Protein AF-A0A0W7TKS5-F1 (afdb_monomer)

Sequence (125 aa):
MAGDAAAEKMRYRLSGIGDRVFGKKKVEKTQEEYSKDQAAYIEGMRRKYPTLVRVLIDERNAHMAEVIKRTADTHERTVAVVGDGHVDGLVRLIGGDIRTVRLADLTDPQRLAAVKSSFWEGNGE

Secondary structure (DSSP, 8-state):
--HHHHHHHHHHHHHT-TTTSS-HHHHHHHHHHHHH-HHHHHHHHHHH-HHHHIIIIIIHHHHHHHHHHHHHHH-SS------GGGHHHHHHHH-S------HHHHHSHHHHHHHHHHHHTT---

Radius of gyration: 17.66 Å; Cα contacts (8 Å, |Δi|>4): 54; chains: 1; bounding box: 55×33×37 Å

pLDDT: mean 77.04, std 19.15, range [34.31, 97.94]

Solvent-accessible surface area (backbone atoms only — not comparable to full-atom values): 7688 Å² total; per-residue (Å²): 142,70,68,63,66,57,54,49,56,51,51,60,58,52,74,78,39,84,88,77,70,70,54,70,75,59,41,51,54,50,49,54,57,35,70,74,40,50,67,61,50,53,52,56,42,35,75,76,38,46,69,57,40,42,53,69,42,54,51,42,30,52,55,50,29,53,53,49,49,59,49,47,78,75,31,100,79,74,85,86,89,74,63,79,91,41,49,70,58,28,54,66,68,59,52,82,96,73,92,83,83,58,70,72,40,63,73,34,75,68,46,30,49,52,53,46,50,78,65,61,77,76,79,85,126

Foldseek 3Di:
DPPVVVVVVVLVVVVVPPPPPQPPVNCVVVVVVCVVPVPVVLVVCCVVPVVSCCVVAVVVLLVVLVVQLVVVVVDVDDDDDDDPSHVVSSCVNNDDDDDDDDVVLCPDPVSVVVVCCVPPVPPPD

Mean predicted aligned error: 10.96 Å

Structure (mmCIF, N/CA/C/O backbone):
data_AF-A0A0W7TKS5-F1
#
_entry.id   AF-A0A0W7TKS5-F1
#
loop_
_atom_site.group_PDB
_atom_site.id
_atom_site.type_symbol
_atom_site.label_atom_id
_atom_site.label_alt_id
_atom_site.label_comp_id
_atom_site.label_asym_id
_atom_site.label_entity_id
_atom_site.label_seq_id
_atom_site.pdbx_PDB_ins_code
_atom_site.Cartn_x
_atom_site.Cartn_y
_atom_site.Cartn_z
_atom_site.occupancy
_atom_site.B_iso_or_equiv
_atom_site.auth_seq_id
_atom_site.auth_comp_id
_atom_site.auth_asym_id
_atom_site.auth_atom_id
_atom_site.pdbx_PDB_model_num
ATOM 1 N N . MET A 1 1 ? 30.479 -13.816 -17.028 1.00 44.75 1 MET A N 1
ATOM 2 C CA . MET A 1 1 ? 29.726 -13.842 -15.752 1.00 44.75 1 MET A CA 1
ATOM 3 C C . MET A 1 1 ? 30.124 -12.689 -14.807 1.00 44.75 1 MET A C 1
ATOM 5 O O . MET A 1 1 ? 30.246 -12.900 -13.613 1.00 44.75 1 MET A O 1
ATOM 9 N N . ALA A 1 2 ? 30.305 -11.458 -15.313 1.00 40.78 2 ALA A N 1
ATOM 10 C CA . ALA A 1 2 ? 30.672 -10.283 -14.496 1.00 40.78 2 ALA A CA 1
ATOM 11 C C . ALA A 1 2 ? 29.603 -9.164 -14.507 1.00 40.78 2 ALA A C 1
ATOM 13 O O . ALA A 1 2 ? 29.709 -8.198 -13.758 1.00 40.78 2 ALA A O 1
ATOM 14 N N . GLY A 1 3 ? 28.562 -9.294 -15.341 1.00 43.88 3 GLY A N 1
ATOM 15 C CA . GLY A 1 3 ? 27.502 -8.287 -15.480 1.00 43.88 3 GLY A CA 1
ATOM 16 C C . GLY A 1 3 ? 26.441 -8.318 -14.374 1.00 43.88 3 GLY A C 1
ATOM 17 O O . GLY A 1 3 ? 25.840 -7.287 -14.085 1.00 43.88 3 GLY A O 1
ATOM 18 N N . ASP A 1 4 ? 26.236 -9.465 -13.720 1.00 51.78 4 ASP A N 1
ATOM 19 C CA . ASP A 1 4 ? 25.127 -9.641 -12.771 1.00 51.78 4 ASP A CA 1
ATOM 20 C C . ASP A 1 4 ? 25.423 -9.019 -11.395 1.00 51.78 4 ASP A C 1
ATOM 22 O O . ASP A 1 4 ? 24.590 -8.311 -10.833 1.00 51.78 4 ASP A O 1
ATOM 26 N N . ALA A 1 5 ? 26.664 -9.141 -10.910 1.00 45.38 5 ALA A N 1
ATOM 27 C CA . ALA A 1 5 ? 27.101 -8.557 -9.637 1.00 45.38 5 ALA A CA 1
ATOM 28 C C . ALA A 1 5 ? 27.128 -7.012 -9.655 1.00 45.38 5 ALA A C 1
ATOM 30 O O . ALA A 1 5 ? 26.883 -6.357 -8.638 1.00 45.38 5 ALA A O 1
ATOM 31 N N . ALA A 1 6 ? 27.397 -6.407 -10.819 1.00 52.22 6 ALA A N 1
ATOM 32 C CA . ALA A 1 6 ? 27.351 -4.955 -10.998 1.00 52.22 6 ALA A CA 1
ATOM 33 C C . ALA A 1 6 ? 25.905 -4.428 -10.961 1.00 52.22 6 ALA A C 1
ATOM 35 O O . ALA A 1 6 ? 25.625 -3.420 -10.305 1.00 52.22 6 ALA A O 1
ATOM 36 N N . ALA A 1 7 ? 24.974 -5.150 -11.592 1.00 58.28 7 ALA A N 1
ATOM 37 C CA . ALA A 1 7 ? 23.546 -4.872 -11.489 1.00 58.28 7 ALA A CA 1
ATOM 38 C C . ALA A 1 7 ? 23.041 -5.055 -10.047 1.00 58.28 7 ALA A C 1
ATOM 40 O O . ALA A 1 7 ? 22.205 -4.288 -9.576 1.00 58.28 7 ALA A O 1
ATOM 41 N N . GLU A 1 8 ? 23.593 -6.016 -9.310 1.00 53.81 8 GLU A N 1
ATOM 42 C CA . GLU A 1 8 ? 23.224 -6.313 -7.926 1.00 53.81 8 GLU A CA 1
ATOM 43 C C . GLU A 1 8 ? 23.678 -5.252 -6.919 1.00 53.81 8 GLU A C 1
ATOM 45 O O . GLU A 1 8 ? 22.897 -4.824 -6.069 1.00 53.81 8 GLU A O 1
ATOM 50 N N . LYS A 1 9 ? 24.888 -4.708 -7.079 1.00 51.72 9 LYS A N 1
ATOM 51 C CA . LYS A 1 9 ? 25.326 -3.539 -6.300 1.00 51.72 9 LYS A CA 1
ATOM 52 C C . LYS A 1 9 ? 24.508 -2.285 -6.610 1.00 51.72 9 LYS A C 1
ATOM 54 O O . LYS A 1 9 ? 24.256 -1.489 -5.707 1.00 51.72 9 LYS A O 1
ATOM 59 N N . MET A 1 10 ? 24.059 -2.110 -7.855 1.00 54.38 10 MET A N 1
ATOM 60 C CA . MET A 1 10 ? 23.125 -1.037 -8.215 1.00 54.38 10 MET A CA 1
ATOM 61 C C . MET A 1 10 ? 21.747 -1.248 -7.558 1.00 54.38 10 MET A C 1
ATOM 63 O O . MET A 1 10 ? 21.164 -0.289 -7.053 1.00 54.38 10 MET A O 1
ATOM 67 N N . ARG A 1 11 ? 21.264 -2.500 -7.475 1.00 53.59 11 ARG A N 1
ATOM 68 C CA . ARG A 1 11 ? 20.021 -2.887 -6.773 1.00 53.59 11 ARG A CA 1
ATOM 69 C C . ARG A 1 11 ? 20.049 -2.511 -5.280 1.00 53.59 11 ARG A C 1
ATOM 71 O O . ARG A 1 11 ? 19.084 -1.916 -4.809 1.00 53.59 11 ARG A O 1
ATOM 78 N N . TYR A 1 12 ? 21.157 -2.747 -4.569 1.00 55.47 12 TYR A N 1
ATOM 79 C CA . TYR A 1 12 ? 21.314 -2.358 -3.151 1.00 55.47 12 TYR A CA 1
ATOM 80 C C . TYR A 1 12 ? 21.385 -0.835 -2.936 1.00 55.47 12 TYR A C 1
ATOM 82 O O . TYR A 1 12 ? 20.930 -0.303 -1.926 1.00 55.47 12 TYR A O 1
ATOM 90 N N . ARG A 1 13 ? 21.942 -0.091 -3.900 1.00 52.53 13 ARG A N 1
ATOM 91 C CA . ARG A 1 13 ? 22.008 1.376 -3.809 1.00 52.53 13 ARG A CA 1
ATOM 92 C C . ARG A 1 13 ? 20.660 2.037 -4.078 1.00 52.53 13 ARG A C 1
ATOM 94 O O . ARG A 1 13 ? 20.405 3.094 -3.522 1.00 52.53 13 ARG A O 1
ATOM 101 N N . LEU A 1 14 ? 19.791 1.423 -4.878 1.00 51.06 14 LEU A N 1
ATOM 102 C CA . LEU A 1 14 ? 18.446 1.938 -5.150 1.00 51.06 14 LEU A CA 1
ATOM 103 C C . LEU A 1 14 ? 17.448 1.631 -4.019 1.00 51.06 14 LEU A C 1
ATOM 105 O O . LEU A 1 14 ? 16.540 2.428 -3.800 1.00 51.06 14 LEU A O 1
ATOM 109 N N . SER A 1 15 ? 17.640 0.554 -3.246 1.00 55.44 15 SER A N 1
ATOM 110 C CA . SER A 1 15 ? 16.777 0.225 -2.095 1.00 55.44 15 SER A CA 1
ATOM 111 C C . SER A 1 15 ? 16.898 1.207 -0.922 1.00 55.44 15 SER A C 1
ATOM 113 O O . SER A 1 15 ? 15.990 1.278 -0.101 1.00 55.44 15 SER A O 1
ATOM 115 N N . GLY A 1 16 ? 17.984 1.986 -0.852 1.00 46.78 16 GLY A N 1
ATOM 116 C CA . GLY A 1 16 ? 18.171 3.057 0.136 1.00 46.78 16 GLY A CA 1
ATOM 117 C C . GLY A 1 16 ? 17.733 4.451 -0.331 1.00 46.78 16 GLY A C 1
ATOM 118 O O . GLY A 1 16 ? 17.905 5.415 0.410 1.00 46.78 16 GLY A O 1
ATOM 119 N N . ILE A 1 17 ? 17.220 4.596 -1.562 1.00 45.97 17 ILE A N 1
ATOM 120 C CA . ILE A 1 17 ? 16.981 5.905 -2.191 1.00 45.97 17 ILE A CA 1
ATOM 121 C C . ILE A 1 17 ? 15.568 5.998 -2.790 1.00 45.97 17 ILE A C 1
ATOM 123 O O . ILE A 1 17 ? 15.382 6.425 -3.928 1.00 45.97 17 ILE A O 1
ATOM 127 N N . GLY A 1 18 ? 14.548 5.628 -2.015 1.00 47.19 18 GLY A N 1
ATOM 128 C CA . GLY A 1 18 ? 13.172 6.037 -2.330 1.00 47.19 18 GLY A CA 1
ATOM 129 C C . GLY A 1 18 ? 13.000 7.562 -2.277 1.00 47.19 18 GLY A C 1
ATOM 130 O O . GLY A 1 18 ? 12.302 8.131 -3.109 1.00 47.19 18 GLY A O 1
ATOM 131 N N . ASP A 1 19 ? 13.740 8.233 -1.385 1.00 45.97 19 ASP A N 1
ATOM 132 C CA . ASP A 1 19 ? 13.474 9.635 -1.029 1.00 45.97 19 ASP A CA 1
ATOM 133 C C . ASP A 1 19 ? 14.423 10.674 -1.654 1.00 45.97 19 ASP A C 1
ATOM 135 O O . ASP A 1 19 ? 14.179 11.872 -1.526 1.00 45.97 19 ASP A O 1
ATOM 139 N N . ARG A 1 20 ? 15.520 10.277 -2.326 1.00 40.16 20 ARG A N 1
ATOM 140 C CA . ARG A 1 20 ? 16.595 11.235 -2.696 1.00 40.16 20 ARG A CA 1
ATOM 141 C C . ARG A 1 20 ? 16.936 11.388 -4.184 1.00 40.16 20 ARG A C 1
ATOM 143 O O . ARG A 1 20 ? 17.706 12.290 -4.496 1.00 40.16 20 ARG A O 1
ATOM 150 N N . VAL A 1 21 ? 16.415 10.566 -5.106 1.00 45.28 21 VAL A N 1
ATOM 151 C CA . VAL A 1 21 ? 16.884 10.554 -6.521 1.00 45.28 21 VAL A CA 1
ATOM 152 C C . VAL A 1 21 ? 15.851 10.967 -7.572 1.00 45.28 21 VAL A C 1
ATOM 154 O O . VAL A 1 21 ? 16.246 11.471 -8.623 1.00 45.28 21 VAL A O 1
ATOM 157 N N . PHE A 1 22 ? 14.545 10.846 -7.341 1.00 40.69 22 PHE A N 1
ATOM 158 C CA . PHE A 1 22 ? 13.575 11.320 -8.332 1.00 40.69 22 PHE A CA 1
ATOM 159 C C . PHE A 1 22 ? 13.182 12.770 -8.020 1.00 40.69 22 PHE A C 1
ATOM 161 O O . PHE A 1 22 ? 12.543 13.059 -7.017 1.00 40.69 22 PHE A O 1
ATOM 168 N N . GLY A 1 23 ? 13.620 13.715 -8.859 1.00 42.25 23 GLY A N 1
ATOM 169 C CA . GLY A 1 23 ? 13.272 15.132 -8.712 1.00 42.25 23 GLY A CA 1
ATOM 170 C C . GLY A 1 23 ? 11.755 15.351 -8.754 1.00 42.25 23 GLY A C 1
ATOM 171 O O . GLY A 1 23 ? 11.066 14.678 -9.519 1.00 42.25 23 GLY A O 1
ATOM 172 N N . LYS A 1 24 ? 11.252 16.313 -7.964 1.00 46.84 24 LYS A N 1
ATOM 173 C CA . LYS A 1 24 ? 9.815 16.587 -7.733 1.00 46.84 24 LYS A CA 1
ATOM 174 C C . LYS A 1 24 ? 8.934 16.475 -8.990 1.00 46.84 24 LYS A C 1
ATOM 176 O O . LYS A 1 24 ? 7.979 15.716 -8.991 1.00 46.84 24 LYS A O 1
ATOM 181 N N . LYS A 1 25 ? 9.342 17.088 -10.109 1.00 41.59 25 LYS A N 1
ATOM 182 C CA . LYS A 1 25 ? 8.601 17.044 -11.389 1.00 41.59 25 LYS A CA 1
ATOM 183 C C . LYS A 1 25 ? 8.492 15.651 -12.028 1.00 41.59 25 LYS A C 1
ATOM 185 O O . LYS A 1 25 ? 7.518 15.352 -12.709 1.00 41.59 25 LYS A O 1
ATOM 190 N N . LYS A 1 26 ? 9.510 14.799 -11.861 1.00 48.62 26 LYS A N 1
ATOM 191 C CA . LYS A 1 26 ? 9.496 13.419 -12.376 1.00 48.62 26 LYS A CA 1
ATOM 192 C C . LYS A 1 26 ? 8.707 12.504 -11.442 1.00 48.62 26 LYS A C 1
ATOM 194 O O . LYS A 1 26 ? 8.069 11.580 -11.932 1.00 48.62 26 LYS A O 1
ATOM 199 N N . VAL A 1 27 ? 8.726 12.783 -10.135 1.00 56.97 27 VAL A N 1
ATOM 200 C CA . VAL A 1 27 ? 7.879 12.106 -9.141 1.00 56.97 27 VAL A CA 1
ATOM 201 C C . VAL A 1 27 ? 6.418 12.382 -9.437 1.00 56.97 27 VAL A C 1
ATOM 203 O O . VAL A 1 27 ? 5.690 11.424 -9.606 1.00 56.97 27 VAL A O 1
ATOM 206 N N . GLU A 1 28 ? 6.023 13.642 -9.615 1.00 55.88 28 GLU A N 1
ATOM 207 C CA . GLU A 1 28 ? 4.637 14.031 -9.912 1.00 55.88 28 GLU A CA 1
ATOM 208 C C . GLU A 1 28 ? 4.097 13.306 -11.149 1.00 55.88 28 GLU A C 1
ATOM 210 O O . GLU A 1 28 ? 3.076 12.636 -11.066 1.00 55.88 28 GLU A O 1
ATOM 215 N N . LYS A 1 29 ? 4.833 13.325 -12.270 1.00 58.75 29 LYS A N 1
ATOM 216 C CA . LYS A 1 29 ? 4.405 12.631 -13.495 1.00 58.75 29 LYS A CA 1
ATOM 217 C C . LYS A 1 29 ? 4.369 11.104 -13.341 1.00 58.75 29 LYS A C 1
ATOM 219 O O . LYS A 1 29 ? 3.451 10.457 -13.833 1.00 58.75 29 LYS A O 1
ATOM 224 N N . THR A 1 30 ? 5.351 10.527 -12.641 1.00 58.66 30 THR A N 1
ATOM 225 C CA . THR A 1 30 ? 5.371 9.079 -12.355 1.00 58.66 30 THR A CA 1
ATOM 226 C C . THR A 1 30 ? 4.216 8.700 -11.431 1.00 58.66 30 THR A C 1
ATOM 228 O O . THR A 1 30 ? 3.595 7.669 -11.630 1.00 58.66 30 THR A O 1
ATOM 231 N N . GLN A 1 31 ? 3.900 9.541 -10.450 1.00 59.56 31 GLN A N 1
ATOM 232 C CA . GLN A 1 31 ? 2.824 9.353 -9.484 1.00 59.56 31 GLN A CA 1
ATOM 233 C C . GLN A 1 31 ? 1.450 9.508 -10.146 1.00 59.56 31 GLN A C 1
ATOM 235 O O . GLN A 1 31 ? 0.530 8.773 -9.813 1.00 59.56 31 GLN A O 1
ATOM 240 N N . GLU A 1 32 ? 1.323 10.400 -11.129 1.00 60.69 32 GLU A N 1
ATOM 241 C CA . GLU A 1 32 ? 0.104 10.598 -11.913 1.00 60.69 32 GLU A CA 1
ATOM 242 C C . GLU A 1 32 ? -0.173 9.421 -12.865 1.00 60.69 32 GLU A C 1
ATOM 244 O O . GLU A 1 32 ? -1.307 8.955 -12.960 1.00 60.69 32 GLU A O 1
ATOM 249 N N . GLU A 1 33 ? 0.856 8.894 -13.538 1.00 61.03 33 GLU A N 1
ATOM 250 C CA . GLU A 1 33 ? 0.749 7.677 -14.359 1.00 61.03 33 GLU A CA 1
ATOM 251 C C . GLU A 1 33 ? 0.499 6.429 -13.494 1.00 61.03 33 GLU A C 1
ATOM 253 O O . GLU A 1 33 ? -0.318 5.585 -13.856 1.00 61.03 33 GLU A O 1
ATOM 258 N N . TYR A 1 34 ? 1.136 6.344 -12.322 1.00 62.28 34 TYR A N 1
ATOM 259 C CA . TYR A 1 34 ? 0.940 5.259 -11.357 1.00 62.28 34 TYR A CA 1
ATOM 260 C C . TYR A 1 34 ? -0.468 5.252 -10.755 1.00 62.28 34 TYR A C 1
ATOM 262 O O . TYR A 1 34 ? -1.085 4.200 -10.639 1.00 62.28 34 TYR A O 1
ATOM 270 N N . SER A 1 35 ? -0.993 6.428 -10.405 1.00 60.44 35 SER A N 1
ATOM 271 C CA . SER A 1 35 ? -2.321 6.585 -9.802 1.00 60.44 35 SER A CA 1
ATOM 272 C C . SER A 1 35 ? -3.454 6.233 -10.776 1.00 60.44 35 SER A C 1
ATOM 274 O O . SER A 1 35 ? -4.514 5.779 -10.351 1.00 60.44 35 SER A O 1
ATOM 276 N N . LYS A 1 36 ? -3.236 6.391 -12.092 1.00 67.06 36 LYS A N 1
ATOM 277 C CA . LYS A 1 36 ? -4.232 6.048 -13.122 1.00 67.06 36 LYS A CA 1
ATOM 278 C C . LYS A 1 36 ? -4.404 4.541 -13.319 1.00 67.06 36 LYS A C 1
ATOM 280 O O . LYS A 1 36 ? -5.535 4.103 -13.498 1.00 67.06 36 LYS A O 1
ATOM 285 N N . ASP A 1 37 ? -3.314 3.769 -13.307 1.00 74.81 37 ASP A N 1
ATOM 286 C CA . ASP A 1 37 ? -3.359 2.303 -13.423 1.00 74.81 37 ASP A CA 1
ATOM 287 C C . ASP A 1 37 ? -2.120 1.645 -12.784 1.00 74.81 37 ASP A C 1
ATOM 289 O O . ASP A 1 37 ? -1.145 1.252 -13.441 1.00 74.81 37 ASP A O 1
ATOM 293 N N . GLN A 1 38 ? -2.167 1.537 -11.456 1.00 73.62 38 GLN A N 1
ATOM 294 C CA . GLN A 1 38 ? -1.117 0.940 -10.630 1.00 73.62 38 GLN A CA 1
ATOM 295 C C . GLN A 1 38 ? -0.810 -0.505 -11.052 1.00 73.62 38 GLN A C 1
ATOM 297 O O . GLN A 1 38 ? 0.358 -0.913 -11.096 1.00 73.62 38 GLN A O 1
ATOM 302 N N . ALA A 1 39 ? -1.843 -1.280 -11.388 1.00 78.94 39 ALA A N 1
ATOM 303 C CA . ALA A 1 39 ? -1.706 -2.680 -11.764 1.00 78.94 39 ALA A CA 1
ATOM 304 C C . ALA A 1 39 ? -0.940 -2.829 -13.086 1.00 78.94 39 ALA A C 1
ATOM 306 O O . ALA A 1 39 ? 0.028 -3.594 -13.149 1.00 78.94 39 ALA A O 1
ATOM 307 N N . ALA A 1 40 ? -1.307 -2.057 -14.114 1.00 83.38 40 ALA A N 1
ATOM 308 C CA . ALA A 1 40 ? -0.614 -2.078 -15.398 1.00 83.38 40 ALA A CA 1
ATOM 309 C C . ALA A 1 40 ? 0.843 -1.609 -15.279 1.00 83.38 40 ALA A C 1
ATOM 311 O O . ALA A 1 40 ? 1.737 -2.202 -15.892 1.00 83.38 40 ALA A O 1
ATOM 312 N N . TYR A 1 41 ? 1.113 -0.588 -14.458 1.00 82.69 41 TYR A N 1
ATOM 313 C CA . TYR A 1 41 ? 2.476 -0.108 -14.234 1.00 82.69 41 TYR A CA 1
ATOM 314 C C . TYR A 1 41 ? 3.362 -1.175 -13.574 1.00 82.69 41 TYR A C 1
ATOM 316 O O . TYR A 1 41 ? 4.472 -1.450 -14.044 1.00 82.69 41 TYR A O 1
ATOM 324 N N . ILE A 1 42 ? 2.875 -1.814 -12.503 1.00 83.31 42 ILE A N 1
ATOM 325 C CA . ILE A 1 42 ? 3.616 -2.879 -11.814 1.00 83.31 42 ILE A CA 1
ATOM 326 C C . ILE A 1 42 ? 3.820 -4.089 -12.728 1.0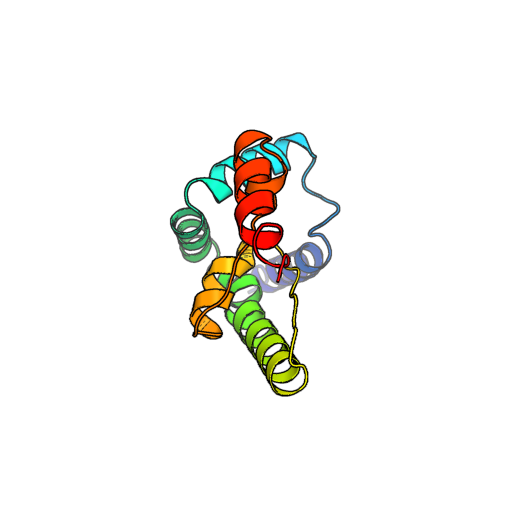0 83.31 42 ILE A C 1
ATOM 328 O O . ILE A 1 42 ? 4.906 -4.670 -12.729 1.00 83.31 42 ILE A O 1
ATOM 332 N N . GLU A 1 43 ? 2.837 -4.439 -13.554 1.00 87.00 43 GLU A N 1
ATOM 333 C CA . GLU A 1 43 ? 2.969 -5.519 -14.535 1.00 87.00 43 GLU A CA 1
ATOM 334 C C . GLU A 1 43 ? 4.016 -5.191 -15.616 1.00 87.00 43 GLU A C 1
ATOM 336 O O . GLU A 1 43 ? 4.870 -6.021 -15.943 1.00 87.00 43 GLU A O 1
ATOM 341 N N . GLY A 1 44 ? 4.046 -3.950 -16.108 1.00 86.81 44 GLY A N 1
ATOM 342 C CA . GLY A 1 44 ? 5.104 -3.473 -17.002 1.00 86.81 44 GLY A CA 1
ATOM 343 C C . GLY A 1 44 ? 6.494 -3.570 -16.365 1.00 86.81 44 GLY A C 1
ATOM 344 O O . GLY A 1 44 ? 7.450 -4.039 -16.994 1.00 86.81 44 GLY A O 1
ATOM 345 N N . MET A 1 45 ? 6.609 -3.201 -15.086 1.00 82.62 45 MET A N 1
ATOM 346 C CA . MET A 1 45 ? 7.844 -3.372 -14.322 1.00 82.62 45 MET A CA 1
ATOM 347 C C . MET A 1 45 ? 8.211 -4.841 -14.116 1.00 82.62 45 MET A C 1
ATOM 349 O O . MET A 1 45 ? 9.393 -5.171 -14.177 1.00 82.62 45 MET A O 1
ATOM 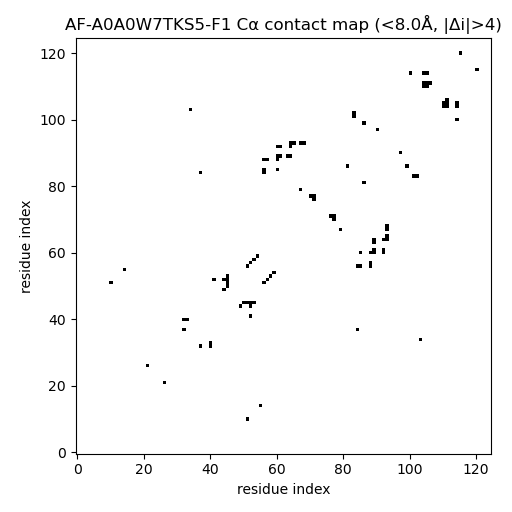353 N N . ARG A 1 46 ? 7.233 -5.728 -13.914 1.00 87.12 46 ARG A N 1
ATOM 354 C CA . ARG A 1 46 ? 7.460 -7.162 -13.701 1.00 87.12 46 ARG A CA 1
ATOM 355 C C . ARG A 1 46 ? 8.061 -7.809 -14.941 1.00 87.12 46 ARG A C 1
ATOM 357 O O . ARG A 1 46 ? 9.015 -8.571 -14.822 1.00 87.12 46 ARG A O 1
ATOM 364 N N . ARG A 1 47 ? 7.572 -7.443 -16.128 1.00 88.25 47 ARG A N 1
ATOM 365 C CA . ARG A 1 47 ? 8.122 -7.915 -17.410 1.00 88.25 47 ARG A CA 1
ATOM 366 C C . ARG A 1 47 ? 9.547 -7.423 -17.646 1.00 88.25 47 ARG A C 1
ATOM 368 O O . ARG A 1 47 ? 10.383 -8.176 -18.134 1.00 88.25 47 ARG A O 1
ATOM 375 N N . LYS A 1 48 ? 9.832 -6.164 -17.301 1.00 86.62 48 LYS A N 1
ATOM 376 C CA . LYS A 1 48 ? 11.133 -5.530 -17.570 1.00 86.62 48 LYS A CA 1
ATOM 377 C C . LYS A 1 48 ? 12.199 -5.846 -16.515 1.00 86.62 48 LYS A C 1
ATOM 379 O O . LYS A 1 48 ? 13.377 -5.953 -16.843 1.00 86.62 48 LYS A O 1
ATOM 384 N N . TYR A 1 49 ? 11.793 -5.978 -15.256 1.00 88.00 49 TYR A N 1
ATOM 385 C CA . TYR A 1 49 ? 12.662 -6.134 -14.089 1.00 88.00 49 TYR A CA 1
ATOM 386 C C . TYR A 1 49 ? 12.061 -7.135 -13.077 1.00 88.00 49 TYR A C 1
ATOM 388 O O . TYR A 1 49 ? 11.743 -6.758 -11.945 1.00 88.00 49 TYR A O 1
ATOM 396 N N . PRO A 1 50 ? 11.924 -8.424 -13.439 1.00 85.31 50 PRO A N 1
ATOM 397 C CA . PRO A 1 50 ? 11.183 -9.409 -12.644 1.00 85.31 50 PRO A CA 1
ATOM 398 C C . PRO A 1 50 ? 11.731 -9.580 -11.223 1.00 85.31 50 PRO A C 1
ATOM 400 O O . PRO A 1 50 ? 10.966 -9.563 -10.262 1.00 85.31 50 PRO A O 1
ATOM 403 N N . THR A 1 51 ? 13.055 -9.660 -11.062 1.00 86.94 51 THR A N 1
ATOM 404 C CA . THR A 1 51 ? 13.692 -9.775 -9.739 1.00 86.94 51 THR A CA 1
ATOM 405 C C . THR A 1 51 ? 13.445 -8.543 -8.871 1.00 86.94 51 THR A C 1
ATOM 407 O O . THR A 1 51 ? 13.266 -8.667 -7.665 1.00 86.94 51 THR A O 1
ATOM 410 N N . LEU A 1 52 ? 13.417 -7.349 -9.473 1.00 82.25 52 LEU A N 1
ATOM 411 C CA . LEU A 1 52 ? 13.197 -6.106 -8.737 1.00 82.25 52 LEU A CA 1
ATOM 412 C C . LEU A 1 52 ? 11.770 -6.046 -8.195 1.00 82.25 52 LEU A C 1
ATOM 414 O O . LEU A 1 52 ? 11.588 -5.715 -7.029 1.00 82.25 52 LEU A O 1
ATOM 418 N N . VAL A 1 53 ? 10.775 -6.407 -9.009 1.00 87.06 53 VAL A N 1
ATOM 419 C CA . VAL A 1 53 ? 9.378 -6.468 -8.553 1.00 87.06 53 VAL A CA 1
ATOM 420 C C . VAL A 1 53 ? 9.193 -7.557 -7.503 1.00 87.06 53 VAL A C 1
ATOM 422 O O . VAL A 1 53 ? 8.567 -7.295 -6.480 1.00 87.06 53 VAL A O 1
ATOM 425 N N . ARG A 1 54 ? 9.796 -8.737 -7.694 1.00 89.44 54 ARG A N 1
ATOM 426 C CA . ARG A 1 54 ? 9.719 -9.817 -6.705 1.00 89.44 54 ARG A CA 1
ATOM 427 C C . ARG A 1 54 ? 10.209 -9.358 -5.330 1.00 89.44 54 ARG A C 1
ATOM 429 O O . ARG A 1 54 ? 9.482 -9.493 -4.358 1.00 89.44 54 ARG A O 1
ATOM 436 N N . VAL A 1 55 ? 11.395 -8.757 -5.257 1.00 87.50 55 VAL A N 1
ATOM 437 C CA . VAL A 1 55 ? 11.990 -8.347 -3.974 1.00 87.50 55 VAL A CA 1
ATOM 438 C C . VAL A 1 55 ? 11.306 -7.102 -3.399 1.00 87.50 55 VAL A C 1
ATOM 440 O O . VAL A 1 55 ? 10.915 -7.083 -2.235 1.00 87.50 55 VAL A O 1
ATOM 443 N N . LEU A 1 56 ? 11.156 -6.036 -4.195 1.00 87.31 56 LEU A N 1
ATOM 444 C CA . LEU A 1 56 ? 10.709 -4.738 -3.676 1.00 87.31 56 LEU A CA 1
ATOM 445 C C . LEU A 1 56 ? 9.197 -4.631 -3.505 1.00 87.31 56 LEU A C 1
ATOM 447 O O . LEU A 1 56 ? 8.762 -3.794 -2.717 1.00 87.31 56 LEU A O 1
ATOM 451 N N . ILE A 1 57 ? 8.417 -5.432 -4.234 1.00 89.56 57 ILE A N 1
ATOM 452 C CA . ILE A 1 57 ? 6.956 -5.430 -4.157 1.00 89.56 57 ILE A CA 1
ATOM 453 C C . ILE A 1 57 ? 6.467 -6.723 -3.522 1.00 89.56 57 ILE A C 1
ATOM 455 O O . ILE A 1 57 ? 5.889 -6.656 -2.449 1.00 89.56 57 ILE A O 1
ATOM 459 N N . ASP A 1 58 ? 6.698 -7.890 -4.123 1.00 92.81 58 ASP A N 1
ATOM 460 C CA . ASP A 1 58 ? 6.012 -9.113 -3.679 1.00 92.81 58 ASP A CA 1
ATOM 461 C C . ASP A 1 58 ? 6.477 -9.580 -2.291 1.00 92.81 58 ASP A C 1
ATOM 463 O O . ASP A 1 58 ? 5.668 -9.706 -1.372 1.00 92.81 58 ASP A O 1
ATOM 467 N N . GLU A 1 59 ? 7.784 -9.787 -2.122 1.00 95.12 59 GLU A N 1
ATOM 468 C CA . GLU A 1 59 ? 8.396 -10.223 -0.862 1.00 95.12 59 GLU A CA 1
ATOM 469 C C . GLU A 1 59 ? 8.217 -9.151 0.225 1.00 95.12 59 GLU A C 1
ATOM 471 O O . GLU A 1 59 ? 7.846 -9.457 1.362 1.00 95.12 59 GLU A O 1
ATOM 476 N N . ARG A 1 60 ? 8.386 -7.872 -0.137 1.00 94.25 60 ARG A N 1
ATOM 477 C CA . ARG A 1 60 ? 8.155 -6.750 0.780 1.00 94.25 60 ARG A CA 1
ATOM 478 C C . ARG A 1 60 ? 6.695 -6.652 1.229 1.00 94.25 60 ARG A C 1
ATOM 480 O O . ARG A 1 60 ? 6.451 -6.438 2.413 1.00 94.25 60 ARG A O 1
ATOM 487 N N . ASN A 1 61 ? 5.734 -6.840 0.323 1.00 96.12 61 ASN A N 1
ATOM 488 C CA . ASN A 1 61 ? 4.308 -6.850 0.651 1.00 96.12 61 ASN A CA 1
ATOM 489 C C . ASN A 1 61 ? 3.965 -8.008 1.585 1.00 96.12 61 ASN A C 1
ATOM 491 O O . ASN A 1 61 ? 3.223 -7.796 2.538 1.00 96.12 61 ASN A O 1
ATOM 495 N N . ALA A 1 62 ? 4.511 -9.205 1.345 1.00 97.69 62 ALA A N 1
ATOM 496 C CA . ALA A 1 62 ? 4.298 -10.357 2.219 1.00 97.69 62 ALA A CA 1
ATOM 497 C C . ALA A 1 62 ? 4.773 -10.068 3.649 1.00 97.69 62 ALA A C 1
ATOM 499 O O . ALA A 1 62 ? 4.007 -10.229 4.599 1.00 97.69 62 ALA A O 1
ATOM 500 N N . HIS A 1 63 ? 5.994 -9.545 3.789 1.00 97.38 63 HIS A N 1
ATOM 501 C CA . HIS A 1 63 ? 6.542 -9.174 5.090 1.00 97.38 63 HIS A CA 1
ATOM 502 C C . HIS A 1 63 ? 5.720 -8.074 5.784 1.00 97.38 63 HIS A C 1
ATOM 504 O O . HIS A 1 63 ? 5.369 -8.193 6.956 1.00 97.38 63 HIS A O 1
ATOM 510 N N . MET A 1 64 ? 5.371 -7.005 5.063 1.00 96.62 64 MET A N 1
ATOM 511 C CA . MET A 1 64 ? 4.563 -5.911 5.611 1.00 96.62 64 MET A CA 1
ATOM 512 C C . MET A 1 64 ? 3.162 -6.377 6.026 1.00 96.62 64 MET A C 1
ATOM 514 O O . MET A 1 64 ? 2.685 -5.982 7.087 1.00 96.62 64 MET A O 1
ATOM 518 N N . ALA A 1 65 ? 2.514 -7.231 5.230 1.00 97.94 65 ALA A N 1
ATOM 519 C CA . ALA A 1 65 ? 1.199 -7.778 5.548 1.00 97.94 65 ALA A CA 1
ATOM 520 C C . ALA A 1 65 ? 1.230 -8.606 6.838 1.00 97.94 65 ALA A C 1
ATOM 522 O O . ALA A 1 65 ? 0.345 -8.451 7.674 1.00 97.94 65 ALA A O 1
ATOM 523 N N . GLU A 1 66 ? 2.257 -9.436 7.038 1.00 97.94 66 GLU A N 1
ATOM 524 C CA . GLU A 1 66 ? 2.437 -10.203 8.275 1.00 97.94 66 GLU A CA 1
ATOM 525 C C . GLU A 1 66 ? 2.574 -9.287 9.503 1.00 97.94 66 GLU A C 1
ATOM 527 O O . GLU A 1 66 ? 1.908 -9.492 10.519 1.00 97.94 66 GLU A O 1
ATOM 532 N N . VAL A 1 67 ? 3.389 -8.231 9.398 1.00 96.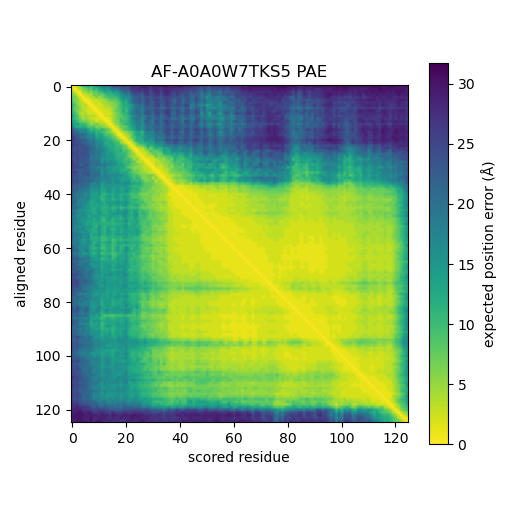88 67 VAL A N 1
ATOM 533 C CA . VAL A 1 67 ? 3.575 -7.253 10.483 1.00 96.88 67 VAL A CA 1
ATOM 534 C C . VAL A 1 67 ? 2.273 -6.514 10.799 1.00 96.88 67 VAL A C 1
ATOM 536 O O . VAL A 1 67 ? 1.940 -6.339 11.975 1.00 96.88 67 VAL A O 1
ATOM 539 N N . ILE A 1 68 ? 1.521 -6.106 9.772 1.00 96.88 68 ILE A N 1
ATOM 540 C CA . ILE A 1 68 ? 0.237 -5.419 9.946 1.00 96.88 68 ILE A CA 1
ATOM 541 C C . ILE A 1 68 ? -0.780 -6.355 10.606 1.00 96.88 68 ILE A C 1
ATOM 543 O O . ILE A 1 68 ? -1.398 -5.944 11.583 1.00 96.88 68 ILE A O 1
ATOM 547 N N . LYS A 1 69 ? -0.899 -7.613 10.151 1.00 96.06 69 LYS A N 1
ATOM 548 C CA . LYS A 1 69 ? -1.796 -8.613 10.763 1.00 96.06 69 LYS A CA 1
ATOM 549 C C . LYS A 1 69 ? -1.495 -8.810 12.241 1.00 96.06 69 LYS A C 1
ATOM 551 O O . LYS A 1 69 ? -2.372 -8.612 13.068 1.00 96.06 69 LYS A O 1
ATOM 556 N N . ARG A 1 70 ? -0.233 -9.070 12.590 1.00 96.19 70 ARG A N 1
ATOM 557 C CA . ARG A 1 70 ? 0.171 -9.258 13.992 1.00 96.19 70 ARG A CA 1
ATOM 558 C C . ARG A 1 70 ? -0.137 -8.032 14.862 1.00 96.19 70 ARG A C 1
ATOM 560 O O . ARG A 1 70 ? -0.472 -8.163 16.037 1.00 96.19 70 ARG A O 1
ATOM 567 N N . THR A 1 71 ? -0.006 -6.832 14.299 1.00 95.62 71 THR A N 1
ATOM 568 C CA . THR A 1 71 ? -0.352 -5.589 15.006 1.00 95.62 71 THR A CA 1
ATOM 569 C C . THR A 1 71 ? -1.863 -5.466 15.199 1.00 95.62 71 THR A C 1
ATOM 571 O O . THR A 1 71 ? -2.310 -5.142 16.296 1.00 95.62 71 THR A O 1
ATOM 574 N N . ALA A 1 72 ? -2.645 -5.781 14.166 1.00 94.25 72 ALA A N 1
ATOM 575 C CA . ALA A 1 72 ? -4.103 -5.756 14.213 1.00 94.25 72 ALA A CA 1
ATOM 576 C C . ALA A 1 72 ? -4.689 -6.821 15.157 1.00 94.25 72 ALA A C 1
ATOM 578 O O . ALA A 1 72 ? -5.670 -6.548 15.835 1.00 94.25 72 ALA A O 1
ATOM 579 N N . ASP A 1 73 ? -4.049 -7.986 15.282 1.00 94.12 73 ASP A N 1
ATOM 580 C CA . ASP A 1 73 ? -4.461 -9.036 16.227 1.00 94.12 73 ASP A CA 1
ATOM 581 C C . ASP A 1 73 ? -4.260 -8.619 17.695 1.00 94.12 73 ASP A C 1
ATOM 583 O O . ASP A 1 73 ? -4.876 -9.175 18.601 1.00 94.12 73 ASP A O 1
ATOM 587 N N . THR A 1 74 ? -3.375 -7.650 17.944 1.00 95.38 74 THR A N 1
ATOM 588 C CA . THR A 1 74 ? -3.018 -7.188 19.296 1.00 95.38 74 THR A CA 1
ATOM 589 C C . THR A 1 74 ? -3.670 -5.863 19.679 1.00 95.38 74 THR A C 1
ATOM 591 O O . THR A 1 74 ? -3.758 -5.558 20.867 1.00 95.38 74 THR A O 1
ATOM 594 N N . HIS A 1 75 ? -4.139 -5.079 18.706 1.00 94.50 75 HIS A N 1
ATOM 595 C CA . HIS A 1 75 ? -4.702 -3.750 18.928 1.00 94.50 75 HIS A CA 1
ATOM 596 C C . HIS A 1 75 ? -6.044 -3.602 18.215 1.00 94.50 75 HIS A C 1
ATOM 598 O O . HIS A 1 75 ? -6.120 -3.729 16.996 1.00 94.50 75 HIS A O 1
ATOM 604 N N . GLU A 1 76 ? -7.078 -3.208 18.964 1.00 91.12 76 GLU A N 1
ATOM 605 C CA . GLU A 1 76 ? -8.436 -2.978 18.442 1.00 91.12 76 GLU A CA 1
ATOM 606 C C . GLU A 1 76 ? -8.461 -1.982 17.269 1.00 91.12 76 GLU A C 1
ATOM 608 O O . GLU A 1 76 ? -9.248 -2.117 16.335 1.00 91.12 76 GLU A O 1
ATOM 613 N N . ARG A 1 77 ? -7.586 -0.966 17.300 1.00 91.69 77 ARG A N 1
ATOM 614 C CA . ARG A 1 77 ? -7.528 0.102 16.294 1.00 91.69 77 ARG A CA 1
ATOM 615 C C . ARG A 1 77 ? -6.116 0.231 15.748 1.00 91.69 77 ARG A C 1
ATOM 617 O O . ARG A 1 77 ? -5.217 0.691 16.446 1.00 91.69 77 ARG A O 1
ATOM 624 N N . THR A 1 78 ? -5.945 -0.127 14.480 1.00 93.44 78 THR A N 1
ATOM 625 C CA . THR A 1 78 ? -4.657 -0.070 13.781 1.00 93.44 78 THR A CA 1
ATOM 626 C C . THR A 1 78 ? -4.764 0.813 12.542 1.00 93.44 78 THR A C 1
ATOM 628 O O . THR A 1 78 ? -5.679 0.659 11.737 1.00 93.44 78 THR A O 1
ATOM 631 N N . VAL A 1 79 ? -3.803 1.725 12.373 1.00 94.56 79 VAL A N 1
ATOM 632 C CA . VAL A 1 79 ? -3.630 2.527 11.153 1.00 94.56 79 VAL A CA 1
ATOM 633 C C . VAL A 1 79 ? -2.232 2.268 10.607 1.00 94.56 79 VAL A C 1
ATOM 635 O O . VAL A 1 79 ? -1.241 2.507 11.294 1.00 94.56 79 VAL A O 1
ATOM 638 N N . ALA A 1 80 ? -2.150 1.787 9.367 1.00 94.94 80 ALA A N 1
ATOM 639 C CA . ALA A 1 80 ? -0.888 1.556 8.674 1.00 94.94 80 ALA A CA 1
ATOM 640 C C . ALA A 1 80 ? -0.667 2.634 7.607 1.00 94.94 80 ALA A C 1
ATOM 642 O O . ALA A 1 80 ? -1.491 2.809 6.711 1.00 94.94 80 ALA A O 1
ATOM 643 N N . VAL A 1 81 ? 0.466 3.336 7.685 1.00 95.00 81 VAL A N 1
ATOM 644 C CA . VAL A 1 81 ? 0.889 4.311 6.671 1.00 95.00 81 VAL A CA 1
ATOM 645 C C . VAL A 1 81 ? 1.971 3.670 5.815 1.00 95.00 81 VAL A C 1
ATOM 647 O O . VAL A 1 81 ? 3.023 3.275 6.317 1.00 95.00 81 VAL A O 1
ATOM 650 N N . VAL A 1 82 ? 1.703 3.542 4.519 1.00 92.81 82 VAL A N 1
ATOM 651 C CA . VAL A 1 82 ? 2.564 2.824 3.573 1.00 92.81 82 VAL A CA 1
ATOM 652 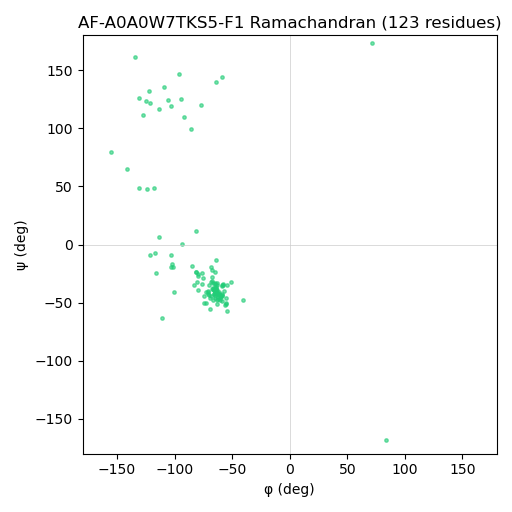C C . VAL A 1 82 ? 2.746 3.628 2.292 1.00 92.81 82 VAL A C 1
ATOM 654 O O . VAL A 1 82 ? 1.964 4.526 1.988 1.00 92.81 82 VAL A O 1
ATOM 657 N N . GLY A 1 83 ? 3.779 3.292 1.519 1.00 88.12 83 GLY A N 1
ATOM 658 C CA . GLY A 1 83 ? 3.899 3.806 0.158 1.00 88.12 83 GLY A CA 1
ATOM 659 C C . GLY A 1 83 ? 2.743 3.305 -0.709 1.00 88.12 83 GLY A C 1
ATOM 660 O O . GLY A 1 83 ? 2.385 2.130 -0.631 1.00 88.12 83 GLY A O 1
ATOM 661 N N . ASP A 1 84 ? 2.208 4.178 -1.567 1.00 86.19 84 ASP A N 1
ATOM 662 C CA . ASP A 1 84 ? 1.061 3.897 -2.450 1.00 86.19 84 ASP A CA 1
ATOM 663 C C . ASP A 1 84 ? 1.249 2.607 -3.267 1.00 86.19 84 ASP A C 1
ATOM 665 O O . ASP A 1 84 ? 0.322 1.823 -3.470 1.00 86.19 84 ASP A O 1
ATOM 669 N N . GLY A 1 85 ? 2.506 2.311 -3.617 1.00 84.81 85 GLY A N 1
ATOM 670 C CA . GLY A 1 85 ? 2.866 1.121 -4.371 1.00 84.81 85 GLY A CA 1
ATOM 671 C C . GLY A 1 85 ? 2.601 -0.228 -3.698 1.00 84.81 85 GLY A C 1
ATOM 672 O O . GLY A 1 85 ? 2.636 -1.263 -4.364 1.00 84.81 85 GLY A O 1
ATOM 673 N N . HIS A 1 86 ? 2.316 -0.220 -2.398 1.00 92.25 86 HIS A N 1
ATOM 674 C CA . HIS A 1 86 ? 2.049 -1.417 -1.610 1.00 92.25 86 HIS A CA 1
ATOM 675 C C . HIS A 1 86 ? 0.557 -1.637 -1.339 1.00 92.25 86 HIS A C 1
ATOM 677 O O . HIS A 1 86 ? 0.179 -2.754 -1.000 1.00 92.25 86 HIS A O 1
ATOM 683 N N . VAL A 1 87 ? -0.295 -0.616 -1.508 1.00 91.88 87 VAL A N 1
ATOM 684 C CA . VAL A 1 87 ? -1.692 -0.622 -1.033 1.00 91.88 87 VAL A CA 1
ATOM 685 C C . VAL A 1 87 ? -2.475 -1.827 -1.557 1.00 91.88 87 VAL A C 1
ATOM 687 O O . VAL A 1 87 ? -2.931 -2.636 -0.754 1.00 91.88 87 VAL A O 1
ATOM 690 N N . ASP A 1 88 ? -2.557 -2.021 -2.875 1.00 90.56 88 ASP A N 1
ATOM 691 C CA . ASP A 1 88 ? -3.356 -3.116 -3.452 1.00 90.56 88 ASP A CA 1
ATOM 692 C C . ASP A 1 88 ? -2.819 -4.502 -3.071 1.00 90.56 88 ASP A C 1
ATOM 694 O O . ASP A 1 88 ? -3.575 -5.435 -2.790 1.00 90.56 88 ASP A O 1
ATOM 698 N N . GLY A 1 89 ? -1.490 -4.643 -3.030 1.00 92.81 89 GLY A N 1
ATOM 699 C CA . GLY A 1 89 ? -0.839 -5.885 -2.624 1.00 92.81 89 GLY A CA 1
ATOM 700 C C . GLY A 1 89 ? -1.125 -6.232 -1.166 1.00 92.81 89 GLY A C 1
ATOM 701 O O . GLY A 1 89 ? -1.397 -7.391 -0.857 1.00 92.81 89 GLY A O 1
ATOM 702 N N . LEU A 1 90 ? -1.112 -5.230 -0.286 1.00 95.69 90 LEU A N 1
ATOM 703 C CA . LEU A 1 90 ? -1.429 -5.383 1.129 1.00 95.69 90 LEU A CA 1
ATOM 704 C C . LEU A 1 90 ? -2.908 -5.683 1.346 1.00 95.69 90 LEU A C 1
ATOM 706 O O . LEU A 1 90 ? -3.203 -6.626 2.067 1.00 95.69 90 LEU A O 1
ATOM 710 N N . VAL A 1 91 ? -3.824 -4.962 0.693 1.00 94.69 91 VAL A N 1
ATOM 711 C CA . VAL A 1 91 ? -5.271 -5.231 0.788 1.00 94.69 91 VAL A CA 1
ATOM 712 C C . VAL A 1 91 ? -5.567 -6.682 0.413 1.00 94.69 91 VAL A C 1
ATOM 714 O O . VAL A 1 91 ? -6.247 -7.388 1.155 1.00 94.69 91 VAL A O 1
ATOM 717 N N . ARG A 1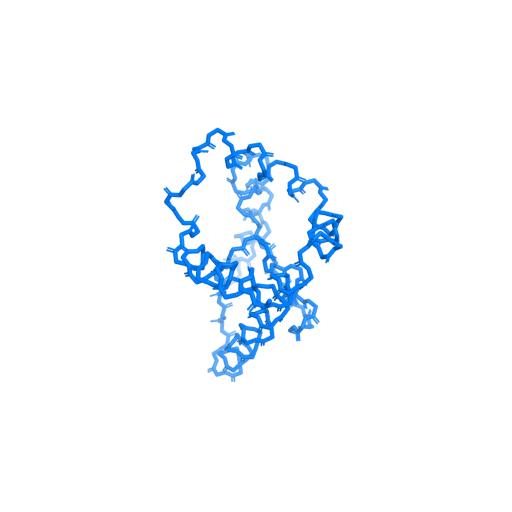 92 ? -4.973 -7.171 -0.684 1.00 94.69 92 ARG A N 1
ATOM 718 C CA . ARG A 1 92 ? -5.131 -8.562 -1.125 1.00 94.69 92 ARG A CA 1
ATOM 719 C C . ARG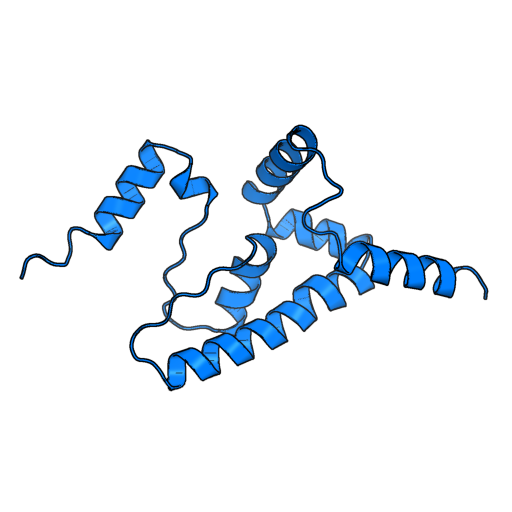 A 1 92 ? -4.549 -9.580 -0.141 1.00 94.69 92 ARG A C 1
ATOM 721 O O . ARG A 1 92 ? -5.158 -10.619 0.083 1.00 94.69 92 ARG A O 1
ATOM 728 N N . LEU A 1 93 ? -3.348 -9.335 0.387 1.00 96.88 93 LEU A N 1
ATOM 729 C CA . LEU A 1 93 ? -2.658 -10.278 1.280 1.00 96.88 93 LEU A CA 1
ATOM 730 C C . LEU A 1 93 ? -3.239 -10.288 2.695 1.00 96.88 93 LEU A C 1
ATOM 732 O O . LEU A 1 93 ? -3.234 -11.328 3.361 1.00 96.88 93 LEU A O 1
ATOM 736 N N . ILE A 1 94 ? -3.697 -9.130 3.171 1.00 96.00 94 ILE A N 1
ATOM 737 C CA . ILE A 1 94 ? -4.312 -8.999 4.485 1.00 96.00 94 ILE A CA 1
ATOM 738 C C . ILE A 1 94 ? -5.704 -9.625 4.455 1.00 96.00 94 ILE A C 1
ATOM 740 O O . ILE A 1 94 ? -5.963 -10.525 5.255 1.00 96.00 94 ILE A O 1
ATOM 744 N N . GLY A 1 95 ? -6.518 -9.242 3.468 1.00 91.94 95 GLY A N 1
ATOM 745 C CA . GLY A 1 95 ? -7.909 -9.662 3.354 1.00 91.94 95 GLY A CA 1
ATOM 746 C C . GLY A 1 95 ? -8.808 -9.019 4.415 1.00 91.94 95 GLY A C 1
ATOM 747 O O . GLY A 1 95 ? -8.339 -8.336 5.322 1.00 91.94 95 GLY A O 1
ATOM 748 N N . GLY A 1 96 ? -10.115 -9.251 4.299 1.00 88.31 96 GLY A N 1
ATOM 749 C CA . GLY A 1 96 ? -11.115 -8.656 5.189 1.00 88.31 96 GLY A CA 1
ATOM 750 C C . GLY A 1 96 ? -11.530 -7.240 4.782 1.00 88.31 96 GLY A C 1
ATOM 751 O O . GLY A 1 96 ? -11.237 -6.786 3.675 1.00 88.31 96 GLY A O 1
ATOM 752 N N . ASP A 1 97 ? -12.251 -6.566 5.677 1.00 88.06 97 ASP A N 1
ATOM 753 C CA . ASP A 1 97 ? -12.736 -5.202 5.465 1.00 88.06 97 ASP A CA 1
ATOM 754 C C . ASP A 1 97 ? -11.664 -4.184 5.882 1.00 88.06 97 ASP A C 1
ATOM 756 O O . ASP A 1 97 ? -11.452 -3.912 7.066 1.00 88.06 97 ASP A O 1
ATOM 760 N N . ILE A 1 98 ? -10.929 -3.666 4.894 1.00 92.62 98 ILE A N 1
ATOM 761 C CA . ILE A 1 98 ? -9.847 -2.699 5.093 1.00 92.62 98 ILE A CA 1
ATOM 762 C C . ILE A 1 98 ? -10.258 -1.379 4.461 1.00 92.62 98 ILE A C 1
ATOM 764 O O . ILE A 1 98 ? -10.369 -1.256 3.241 1.00 92.62 98 ILE A O 1
ATOM 768 N N . ARG A 1 99 ? -10.385 -0.349 5.296 1.00 92.00 99 ARG A N 1
ATOM 769 C CA . ARG A 1 99 ? -10.571 1.022 4.819 1.00 92.00 99 ARG A CA 1
ATOM 770 C C . ARG A 1 99 ? -9.242 1.584 4.328 1.00 92.00 99 ARG A C 1
ATOM 772 O O . ARG A 1 99 ? -8.291 1.704 5.098 1.00 92.00 99 ARG A O 1
ATOM 779 N N . THR A 1 100 ? -9.188 1.962 3.056 1.00 92.06 100 THR A N 1
ATOM 780 C CA . THR A 1 100 ? -8.005 2.567 2.432 1.00 92.06 100 THR A CA 1
ATOM 781 C C . THR A 1 100 ? -8.231 4.042 2.139 1.00 92.06 100 THR A C 1
ATOM 783 O O . THR A 1 100 ? -9.254 4.406 1.566 1.00 92.06 100 THR A O 1
ATOM 786 N N . VAL A 1 101 ? -7.243 4.876 2.458 1.00 91.44 101 VAL A N 1
ATOM 787 C CA . VAL A 1 101 ? -7.203 6.292 2.070 1.00 91.44 101 VAL A CA 1
ATOM 788 C C . VAL A 1 101 ? -5.893 6.537 1.342 1.00 91.44 101 VAL A C 1
ATOM 790 O O . VAL A 1 101 ? -4.826 6.261 1.897 1.00 91.44 101 VAL A O 1
ATOM 793 N N . ARG A 1 102 ? -5.952 7.041 0.106 1.00 88.88 102 ARG A N 1
ATOM 794 C CA . ARG A 1 102 ? -4.749 7.354 -0.671 1.00 88.88 102 ARG A CA 1
ATOM 795 C C . ARG A 1 102 ? -4.403 8.828 -0.536 1.00 88.88 102 ARG A C 1
ATOM 797 O O . ARG A 1 102 ? -5.276 9.688 -0.462 1.00 88.88 102 ARG A O 1
ATOM 804 N N . LEU A 1 103 ? -3.107 9.138 -0.554 1.00 87.31 103 LEU A N 1
ATOM 805 C CA . LEU A 1 103 ? -2.637 10.524 -0.461 1.00 87.31 103 LEU A CA 1
ATOM 806 C C . LEU A 1 103 ? -3.200 11.398 -1.594 1.00 87.31 103 LEU A C 1
ATOM 808 O O . LEU A 1 103 ? -3.518 12.558 -1.357 1.00 87.31 103 LEU A O 1
ATOM 812 N N . ALA A 1 104 ? -3.380 10.828 -2.791 1.00 83.38 104 ALA A N 1
ATOM 813 C CA . ALA A 1 104 ? -3.984 11.518 -3.931 1.00 83.38 104 ALA A CA 1
ATOM 814 C C . ALA A 1 104 ? -5.401 12.045 -3.627 1.00 83.38 104 ALA A C 1
ATOM 816 O O . ALA A 1 104 ? -5.771 13.124 -4.090 1.00 83.38 104 ALA A O 1
ATOM 817 N N . ASP A 1 105 ? -6.168 11.329 -2.802 1.00 86.88 105 ASP A N 1
ATOM 818 C CA . ASP A 1 105 ? -7.517 11.739 -2.400 1.00 86.88 105 ASP A CA 1
ATOM 819 C C . ASP A 1 105 ? -7.485 12.863 -1.361 1.00 86.88 105 ASP A C 1
ATOM 821 O O . ASP A 1 105 ? -8.417 13.652 -1.269 1.00 86.88 105 ASP A O 1
ATOM 825 N N . LEU A 1 106 ? -6.393 12.979 -0.604 1.00 86.75 106 LEU A N 1
ATOM 826 C CA . LEU A 1 106 ? -6.204 14.048 0.378 1.00 86.75 106 LEU A CA 1
ATOM 827 C C . LEU A 1 106 ? -5.717 15.354 -0.258 1.00 86.75 106 LEU A C 1
ATOM 829 O O . LEU A 1 106 ? -5.897 16.423 0.323 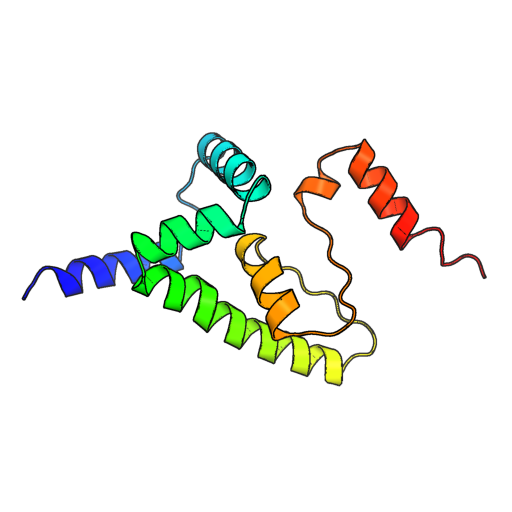1.00 86.75 106 LEU A O 1
ATOM 833 N N . THR A 1 107 ? -5.081 15.272 -1.429 1.00 83.81 107 THR A N 1
ATOM 834 C CA . THR A 1 107 ? -4.561 16.440 -2.156 1.00 83.81 107 THR A CA 1
ATOM 835 C C . THR A 1 107 ? -5.601 17.134 -3.033 1.00 83.81 107 THR A C 1
ATOM 837 O O . THR A 1 107 ? -5.402 18.291 -3.397 1.00 83.81 107 THR A O 1
ATOM 840 N N . ASP A 1 108 ? -6.703 16.459 -3.365 1.00 88.06 108 ASP A N 1
ATOM 841 C CA . ASP A 1 108 ? -7.819 17.040 -4.114 1.00 88.06 108 ASP A CA 1
ATOM 842 C C . ASP A 1 108 ? -8.905 17.554 -3.145 1.00 88.06 108 ASP A C 1
ATOM 844 O O . ASP A 1 108 ? -9.393 16.777 -2.323 1.00 88.06 108 ASP A O 1
ATOM 848 N N . PRO A 1 109 ? -9.321 18.835 -3.212 1.00 88.38 109 PRO A N 1
ATOM 849 C CA . PRO A 1 109 ? -10.288 19.392 -2.264 1.00 88.38 109 PRO A CA 1
ATOM 850 C C . PRO A 1 109 ? -11.645 18.676 -2.230 1.00 88.38 109 PRO A C 1
ATOM 852 O O . PRO A 1 109 ? -12.247 18.573 -1.160 1.00 88.38 109 PRO A O 1
ATOM 855 N N . GLN A 1 110 ? -12.134 18.186 -3.375 1.00 87.94 110 GLN A N 1
ATOM 856 C CA . GLN A 1 110 ? -13.430 17.507 -3.458 1.00 87.94 110 GLN A CA 1
ATOM 857 C C . GLN A 1 110 ? -13.336 16.099 -2.864 1.00 87.94 110 GLN A C 1
ATOM 859 O O . GLN A 1 110 ? -14.181 15.708 -2.058 1.00 87.94 110 GLN A O 1
ATOM 864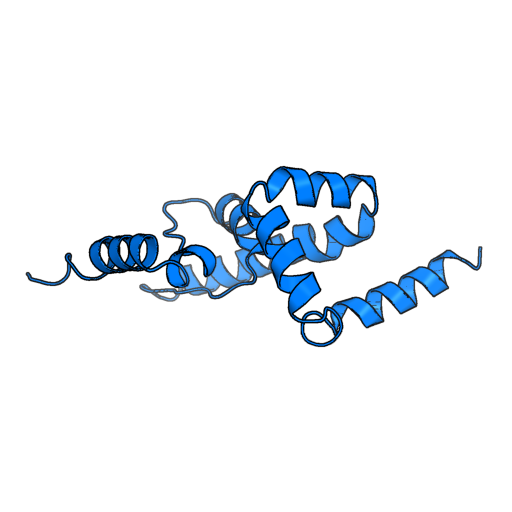 N N . ARG A 1 111 ? -12.275 15.355 -3.195 1.00 88.25 111 ARG A N 1
ATOM 865 C CA . ARG A 1 111 ? -12.028 14.021 -2.624 1.00 88.25 111 ARG A CA 1
ATOM 866 C C . ARG A 1 111 ? -11.718 14.088 -1.135 1.00 88.25 111 ARG A C 1
ATOM 868 O O . ARG A 1 111 ? -12.216 13.261 -0.376 1.00 88.25 111 ARG A O 1
ATOM 875 N N . LEU A 1 112 ? -10.994 15.112 -0.690 1.00 89.75 112 LEU A N 1
ATOM 876 C CA . LEU A 1 112 ? -10.727 15.341 0.725 1.00 89.75 112 LEU A CA 1
ATOM 877 C C . LEU A 1 112 ? -12.025 15.574 1.503 1.00 89.75 112 LEU A C 1
ATOM 879 O O . LEU A 1 112 ? -12.160 15.065 2.614 1.00 89.75 112 LEU A O 1
ATOM 883 N N . ALA A 1 113 ? -12.974 16.331 0.944 1.00 89.00 113 ALA A N 1
ATOM 884 C CA . ALA A 1 113 ? -14.283 16.524 1.564 1.00 89.00 113 ALA A CA 1
ATOM 885 C C . ALA A 1 113 ? -15.037 15.190 1.709 1.00 89.00 113 ALA A C 1
ATOM 887 O O . ALA A 1 113 ? -15.564 14.909 2.785 1.00 89.00 113 ALA A O 1
ATOM 888 N N . ALA A 1 114 ? -15.005 14.338 0.679 1.00 87.56 114 ALA A N 1
ATOM 889 C CA . ALA A 1 114 ? -15.609 13.006 0.725 1.00 87.56 114 ALA A CA 1
ATOM 890 C C . ALA A 1 114 ? -14.957 12.101 1.787 1.00 87.56 114 ALA A C 1
ATOM 892 O O . ALA A 1 114 ? -15.666 11.489 2.584 1.00 87.56 114 ALA A O 1
ATOM 893 N N . VAL A 1 115 ? -13.620 12.072 1.862 1.00 89.25 115 VAL A N 1
ATOM 894 C CA . VAL A 1 115 ? -12.890 11.334 2.909 1.00 89.25 115 VAL A CA 1
ATOM 895 C C . VAL A 1 115 ? -13.259 11.873 4.294 1.00 89.25 115 VAL A C 1
ATOM 897 O O . VAL A 1 115 ? -13.570 11.109 5.201 1.00 89.25 115 VAL A O 1
ATOM 900 N N . LYS A 1 116 ? -13.282 13.195 4.490 1.00 87.12 116 LYS A N 1
ATOM 901 C CA . LYS A 1 116 ? -13.661 13.779 5.785 1.00 87.12 116 LYS A CA 1
ATOM 902 C C . LYS A 1 116 ? -15.074 13.379 6.207 1.00 87.12 116 LYS A C 1
ATOM 904 O O . LYS A 1 116 ? -15.243 12.988 7.357 1.00 87.12 116 LYS A O 1
ATOM 909 N N . SER A 1 117 ? -16.044 13.425 5.295 1.00 85.94 117 SER A N 1
ATOM 910 C CA . SER A 1 117 ? -17.418 12.982 5.567 1.00 85.94 117 SER A CA 1
ATOM 911 C C . SER A 1 117 ? -17.455 11.497 5.951 1.00 85.94 117 SER A C 1
ATOM 913 O O . SER A 1 117 ? -17.972 11.158 7.014 1.00 85.94 117 SER A O 1
ATOM 915 N N . SER A 1 118 ? -16.780 10.618 5.197 1.00 83.94 118 SER A N 1
ATOM 916 C CA . SER A 1 118 ? -16.790 9.171 5.473 1.00 83.94 118 SER A CA 1
ATOM 917 C C . SER A 1 118 ? -16.147 8.771 6.804 1.00 83.94 118 SER A C 1
ATOM 919 O O . SER A 1 118 ? -16.415 7.685 7.314 1.00 83.94 118 SER A O 1
ATOM 921 N N . PHE A 1 119 ? -15.252 9.604 7.344 1.00 80.12 119 PHE A N 1
ATOM 922 C CA . PHE A 1 119 ? -14.558 9.319 8.597 1.00 80.12 119 PHE A CA 1
ATOM 923 C C . PHE A 1 119 ? -15.158 10.067 9.798 1.00 80.12 119 PHE A C 1
ATOM 925 O O . PHE A 1 119 ? -15.258 9.464 10.865 1.00 80.12 119 PHE A O 1
ATOM 932 N N . TRP A 1 120 ? -15.554 11.341 9.661 1.00 72.94 120 TRP A N 1
ATOM 933 C CA . TRP A 1 120 ? -15.914 12.212 10.795 1.00 72.94 120 TRP A CA 1
ATOM 934 C C . TRP A 1 120 ? -17.413 12.393 11.038 1.00 72.94 120 TRP A C 1
ATOM 936 O O . TRP A 1 120 ? -17.780 12.724 12.162 1.00 72.94 120 TRP A O 1
ATOM 946 N N . GLU A 1 121 ? -18.292 12.125 10.072 1.00 62.25 121 GLU A N 1
ATOM 947 C CA . GLU A 1 121 ? -19.745 12.293 10.270 1.00 62.25 121 GLU A CA 1
ATOM 948 C C . G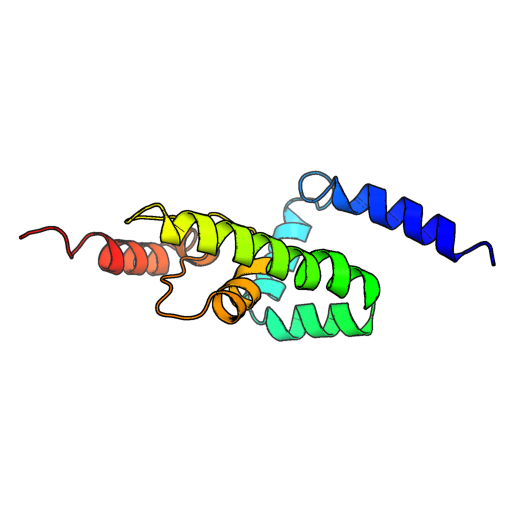LU A 1 121 ? -20.411 11.101 10.994 1.00 62.25 121 GLU A C 1
ATOM 950 O O . GLU A 1 121 ? -21.632 11.035 11.082 1.00 62.25 121 GLU A O 1
ATOM 955 N N . GLY A 1 122 ? -19.617 10.182 11.563 1.00 49.72 122 GLY A N 1
ATOM 956 C CA . GLY A 1 122 ? -20.088 8.984 12.273 1.00 49.72 122 GLY A CA 1
ATOM 957 C C . GLY A 1 122 ? -19.809 8.912 13.782 1.00 49.72 122 GLY A C 1
ATOM 958 O O . GLY A 1 122 ? -20.078 7.873 14.366 1.00 49.72 122 GLY A O 1
ATOM 959 N N . ASN A 1 123 ? -19.277 9.959 14.429 1.00 45.38 123 ASN A N 1
ATOM 960 C CA . ASN A 1 123 ? -19.026 9.973 15.887 1.00 45.38 123 ASN A CA 1
ATOM 961 C C . ASN A 1 123 ? -19.839 11.067 16.603 1.00 45.38 123 ASN A C 1
ATOM 963 O O . ASN A 1 123 ? -19.301 11.867 17.370 1.00 45.38 123 ASN A O 1
ATOM 967 N N . GLY A 1 124 ? -21.134 11.118 16.299 1.00 45.97 124 GLY A N 1
ATOM 968 C CA . GLY A 1 124 ? -22.118 11.969 16.961 1.00 45.97 124 GLY A CA 1
ATOM 969 C C . GLY A 1 124 ? -23.277 11.154 17.528 1.00 45.97 124 GLY A C 1
ATOM 970 O O . GLY A 1 124 ? -24.420 11.514 17.276 1.00 45.97 124 GLY A O 1
ATOM 971 N N . GLU A 1 125 ? -22.983 10.065 18.240 1.00 34.31 125 GLU A N 1
ATOM 972 C CA . GLU A 1 125 ? -23.914 9.374 19.148 1.00 34.31 125 GLU A CA 1
ATOM 973 C C . GLU A 1 125 ? -23.198 9.025 20.457 1.00 34.31 125 GLU A C 1
ATOM 975 O O . GLU A 1 125 ? -22.031 8.567 20.391 1.00 34.31 125 GLU A O 1
#